Protein AF-A0AB39QIP0-F1 (afdb_monomer_lite)

Structure (mmCIF, N/CA/C/O backbone):
data_AF-A0AB39QIP0-F1
#
_entry.id   AF-A0AB39QIP0-F1
#
loop_
_atom_site.group_PDB
_atom_site.id
_atom_site.type_symbol
_atom_site.label_atom_id
_atom_site.label_alt_id
_atom_site.label_comp_id
_atom_site.label_asym_id
_atom_site.label_entity_id
_atom_site.label_seq_id
_atom_site.pdbx_PDB_ins_code
_atom_site.Cartn_x
_atom_site.Cartn_y
_atom_site.Cartn_z
_atom_site.occupancy
_atom_site.B_iso_or_equiv
_atom_site.auth_seq_id
_atom_site.auth_comp_id
_atom_site.auth_asym_id
_atom_site.auth_atom_id
_atom_site.pdbx_PDB_model_num
ATOM 1 N N . MET A 1 1 ? -80.883 26.643 -10.290 1.00 38.75 1 MET A N 1
ATOM 2 C CA . MET A 1 1 ? -80.929 25.177 -10.484 1.00 38.75 1 MET A CA 1
ATOM 3 C C . MET A 1 1 ? -80.548 24.864 -11.927 1.00 38.75 1 MET A C 1
ATOM 5 O O . MET A 1 1 ? -80.940 25.619 -12.804 1.00 38.75 1 MET A O 1
ATOM 9 N N . ASN A 1 2 ? -79.719 23.826 -12.090 1.00 38.50 2 ASN A N 1
ATOM 10 C CA . ASN A 1 2 ? -79.186 23.143 -13.288 1.00 38.50 2 ASN A CA 1
ATOM 11 C C . ASN A 1 2 ? -79.726 23.530 -14.685 1.00 38.50 2 ASN A C 1
ATOM 13 O O . ASN A 1 2 ? -80.928 23.516 -14.904 1.00 38.50 2 ASN A O 1
ATOM 17 N N . VAL A 1 3 ? -78.868 23.985 -15.616 1.00 52.12 3 VAL A N 1
ATOM 18 C CA . VAL A 1 3 ? -78.032 23.233 -16.603 1.00 52.12 3 VAL A CA 1
ATOM 19 C C . VAL A 1 3 ? -78.839 22.657 -17.776 1.00 52.12 3 VAL A C 1
ATOM 21 O O . VAL A 1 3 ? -79.649 21.761 -17.570 1.00 52.12 3 VAL A O 1
ATOM 24 N N . SER A 1 4 ? -78.513 23.069 -19.014 1.00 38.94 4 SER A N 1
ATOM 25 C CA . SER A 1 4 ? -78.552 22.213 -20.220 1.00 38.94 4 SER A CA 1
ATOM 26 C C . SER A 1 4 ? -77.720 22.787 -21.387 1.00 38.94 4 SER A C 1
ATOM 28 O O . SER A 1 4 ? -77.889 23.928 -21.800 1.00 38.94 4 SER A O 1
ATOM 30 N N . ARG A 1 5 ? -76.786 21.945 -21.858 1.00 54.50 5 ARG A N 1
ATOM 31 C CA . ARG A 1 5 ? -75.873 22.007 -23.032 1.00 54.50 5 ARG A CA 1
ATOM 32 C C . ARG A 1 5 ? -76.687 22.038 -24.362 1.00 54.50 5 ARG A C 1
ATOM 34 O O . ARG A 1 5 ? -77.848 21.646 -24.263 1.00 54.50 5 ARG A O 1
ATOM 41 N N . PRO A 1 6 ? -76.167 22.355 -25.589 1.00 52.00 6 PRO A N 1
ATOM 42 C CA . PRO A 1 6 ? -74.989 21.680 -26.170 1.00 52.00 6 PRO A CA 1
ATOM 43 C C . PRO A 1 6 ? -74.209 22.341 -27.343 1.00 52.00 6 PRO A C 1
ATOM 45 O O . PRO A 1 6 ? -74.537 23.392 -27.877 1.00 52.00 6 PRO A O 1
ATOM 48 N N . ALA A 1 7 ? -73.207 21.560 -27.765 1.00 47.66 7 ALA A N 1
ATOM 49 C CA . ALA A 1 7 ? -72.683 21.381 -29.119 1.00 47.66 7 ALA A CA 1
ATOM 50 C C . ALA A 1 7 ? -71.722 22.430 -29.686 1.00 47.66 7 ALA A C 1
ATOM 52 O O . ALA A 1 7 ? -72.101 23.549 -30.011 1.00 47.66 7 ALA A O 1
ATOM 53 N N . ARG A 1 8 ? -70.498 21.966 -29.970 1.00 41.09 8 ARG A N 1
ATOM 54 C CA . ARG A 1 8 ? -69.796 22.235 -31.232 1.00 41.09 8 ARG A CA 1
ATOM 55 C C . ARG A 1 8 ? -68.657 21.224 -31.457 1.00 41.09 8 ARG A C 1
ATOM 57 O O . ARG A 1 8 ? -68.283 20.520 -30.521 1.00 41.09 8 ARG A O 1
ATOM 64 N N . PRO A 1 9 ? -68.243 21.046 -32.720 1.00 41.12 9 PRO A N 1
ATOM 65 C CA . PRO A 1 9 ? -67.959 19.741 -33.298 1.00 41.12 9 PRO A CA 1
ATOM 66 C C . PRO A 1 9 ? -66.477 19.363 -33.290 1.00 41.12 9 PRO A C 1
ATOM 68 O O . PRO A 1 9 ? -65.590 20.173 -33.040 1.00 41.12 9 PRO A O 1
ATOM 71 N N . ARG A 1 10 ? -66.261 18.085 -33.613 1.00 49.53 10 ARG A N 1
ATOM 72 C CA . ARG A 1 10 ? -64.983 17.422 -33.871 1.00 49.53 10 ARG A CA 1
ATOM 73 C C . ARG A 1 10 ? -64.089 18.244 -34.807 1.00 49.53 10 ARG A C 1
ATOM 75 O O . ARG A 1 10 ? -64.447 18.457 -35.961 1.00 49.53 10 ARG A O 1
ATOM 82 N N . ALA A 1 11 ? -62.893 18.571 -34.334 1.00 46.03 11 ALA A N 1
ATOM 83 C CA . ALA A 1 11 ? -61.730 18.810 -35.175 1.00 46.03 11 ALA A CA 1
ATOM 84 C C . ALA A 1 11 ? -60.669 17.780 -34.776 1.00 46.03 11 ALA A C 1
ATOM 86 O O . ALA A 1 11 ? -60.210 17.746 -33.635 1.00 46.03 11 ALA A O 1
ATOM 87 N N . VAL A 1 12 ? -60.356 16.881 -35.706 1.00 48.19 12 VAL A N 1
ATOM 88 C CA . VAL A 1 12 ? -59.280 15.899 -35.576 1.00 48.19 12 VAL A CA 1
ATOM 89 C C . VAL A 1 12 ? -57.977 16.648 -35.831 1.00 48.19 12 VAL A C 1
ATOM 91 O O . VAL A 1 12 ? -57.670 16.981 -36.971 1.00 48.19 12 VAL A O 1
ATOM 94 N N . ALA A 1 13 ? -57.238 16.954 -34.768 1.00 44.34 13 ALA A N 1
ATOM 95 C CA . ALA A 1 13 ? -55.872 17.442 -34.868 1.00 44.34 13 ALA A CA 1
ATOM 96 C C . ALA A 1 13 ? -54.932 16.242 -34.720 1.00 44.34 13 ALA A C 1
ATOM 98 O O . ALA A 1 13 ? -54.800 15.670 -33.638 1.00 44.34 13 ALA A O 1
ATOM 99 N N . VAL A 1 14 ? -54.308 15.838 -35.826 1.00 46.16 14 VAL A N 1
ATOM 100 C CA . VAL A 1 14 ? -53.187 14.896 -35.819 1.00 46.16 14 VAL A CA 1
ATOM 101 C C . VAL A 1 14 ? -51.998 15.641 -35.217 1.00 46.16 14 VAL A C 1
ATOM 103 O O . VAL A 1 14 ? -51.318 16.405 -35.896 1.00 46.16 14 VAL A O 1
ATOM 106 N N . ALA A 1 15 ? -51.797 15.479 -33.912 1.00 44.59 15 ALA A N 1
ATOM 107 C CA . ALA A 1 15 ? -50.610 15.970 -33.236 1.00 44.59 15 ALA A CA 1
ATOM 108 C C . ALA A 1 15 ? -49.449 15.031 -33.580 1.00 44.59 15 ALA A C 1
ATOM 110 O O . ALA A 1 15 ? -49.387 13.897 -33.107 1.00 44.59 15 ALA A O 1
ATOM 111 N N . ALA A 1 16 ? -48.537 15.503 -34.429 1.00 41.38 16 ALA A N 1
ATOM 112 C CA . ALA A 1 16 ? -47.224 14.902 -34.578 1.00 41.38 16 ALA A CA 1
ATOM 113 C C . ALA A 1 16 ? -46.493 15.050 -33.238 1.00 41.38 16 ALA A C 1
ATOM 115 O O . ALA A 1 16 ? -46.012 16.128 -32.888 1.00 41.38 16 ALA A O 1
ATOM 116 N N . VAL A 1 17 ? -46.465 13.973 -32.454 1.00 45.59 17 VAL A N 1
ATOM 117 C CA . VAL A 1 17 ? -45.651 13.892 -31.244 1.00 45.59 17 VAL A CA 1
ATOM 118 C C . VAL A 1 17 ? -44.201 13.763 -31.699 1.00 45.59 17 VAL A C 1
ATOM 120 O O . VAL A 1 17 ? -43.707 12.669 -31.960 1.00 45.59 17 VAL A O 1
ATOM 123 N N . ALA A 1 18 ? -43.520 14.899 -31.828 1.00 43.06 18 ALA A N 1
ATOM 124 C CA . ALA A 1 18 ? -42.070 14.930 -31.814 1.00 43.06 18 ALA A CA 1
ATOM 125 C C . ALA A 1 18 ? -41.629 14.527 -30.399 1.00 43.06 18 ALA A C 1
ATOM 127 O O . ALA A 1 18 ? -41.587 15.350 -29.485 1.00 43.06 18 ALA A O 1
ATOM 128 N N . LEU A 1 19 ? -41.367 13.233 -30.207 1.00 49.94 19 LEU A N 1
ATOM 129 C CA . LEU A 1 19 ? -40.624 12.731 -29.058 1.00 49.94 19 LEU A CA 1
ATOM 130 C C . LEU A 1 19 ? -39.220 13.331 -29.146 1.00 49.94 19 LEU A C 1
ATOM 132 O O . LEU A 1 19 ? -38.331 12.788 -29.798 1.00 49.94 19 LEU A O 1
ATOM 136 N N . LEU A 1 20 ? -39.032 14.480 -28.497 1.00 44.72 20 LEU A N 1
ATOM 137 C CA . LEU A 1 20 ? -37.724 14.894 -28.022 1.00 44.72 20 LEU A CA 1
ATOM 138 C C . LEU A 1 20 ? -37.293 13.814 -27.033 1.00 44.72 20 LEU A C 1
ATOM 140 O O . LEU A 1 20 ? -37.644 13.853 -25.855 1.00 44.72 20 LEU A O 1
ATOM 144 N N . ALA A 1 21 ? -36.580 12.808 -27.537 1.00 48.16 21 ALA A N 1
ATOM 145 C CA . ALA A 1 21 ? -35.742 11.973 -26.710 1.00 48.16 21 ALA A CA 1
ATOM 146 C C . ALA A 1 21 ? -34.728 12.923 -26.069 1.00 48.16 21 ALA A C 1
ATOM 148 O O . ALA A 1 21 ? -33.707 13.268 -26.662 1.00 48.16 21 ALA A O 1
ATOM 149 N N . ALA A 1 22 ? -35.064 13.414 -24.876 1.00 51.69 22 ALA A N 1
ATOM 150 C CA . ALA A 1 22 ? -34.087 13.909 -23.938 1.00 51.69 22 ALA A CA 1
ATOM 151 C C . ALA A 1 22 ? -33.139 12.733 -23.714 1.00 51.69 22 ALA A C 1
ATOM 153 O O . ALA A 1 22 ? -33.432 11.811 -22.955 1.00 51.69 22 ALA A O 1
ATOM 154 N N . GLY A 1 23 ? -32.050 12.719 -24.480 1.00 39.62 23 GLY A N 1
ATOM 155 C CA . GLY A 1 23 ? -30.905 11.889 -24.201 1.00 39.62 23 GLY A CA 1
ATOM 156 C C . GLY A 1 23 ? -30.439 12.289 -22.818 1.00 39.62 23 GLY A C 1
ATOM 157 O O . GLY A 1 23 ? -29.694 13.252 -22.658 1.00 39.62 23 GLY A O 1
ATOM 158 N N . CYS A 1 24 ? -30.904 11.560 -21.807 1.00 42.44 24 CYS A N 1
ATOM 159 C CA . CYS A 1 24 ? -30.170 11.385 -20.577 1.00 42.44 24 CYS A CA 1
ATOM 160 C C . CYS A 1 24 ? -28.885 10.656 -20.969 1.00 42.44 24 CYS A C 1
ATOM 162 O O . CYS A 1 24 ? -28.739 9.456 -20.762 1.00 42.44 24 CYS A O 1
ATOM 164 N N . SER A 1 25 ? -27.954 11.392 -21.576 1.00 42.31 25 SER A N 1
ATOM 165 C CA . SER A 1 25 ? -26.540 11.113 -21.454 1.00 42.31 25 SER A CA 1
ATOM 166 C C . SER A 1 25 ? -26.280 11.248 -19.965 1.00 42.31 25 SER A C 1
ATOM 168 O O . SER A 1 25 ? -26.024 12.340 -19.459 1.00 42.31 25 SER A O 1
ATOM 170 N N . GLY A 1 26 ? -26.507 10.157 -19.235 1.00 39.41 26 GLY A N 1
ATOM 171 C CA . GLY A 1 26 ? -26.006 9.994 -17.891 1.00 39.41 26 GLY A CA 1
ATOM 172 C C . GLY A 1 26 ? -24.505 10.110 -18.028 1.00 39.41 26 GLY A C 1
ATOM 173 O O . GLY A 1 26 ? -23.829 9.132 -18.328 1.00 39.41 26 GLY A O 1
ATOM 174 N N . TYR A 1 27 ? -24.002 11.336 -17.908 1.00 41.66 27 TYR A N 1
ATOM 175 C CA . TYR A 1 27 ? -22.614 11.583 -17.605 1.00 41.66 27 TYR A CA 1
ATOM 176 C C . TYR A 1 27 ? -22.403 10.856 -16.284 1.00 41.66 27 TYR A C 1
ATOM 178 O O . TYR A 1 27 ? -22.767 11.375 -15.228 1.00 41.66 27 TYR A O 1
ATOM 186 N N . LEU A 1 28 ? -21.934 9.608 -16.359 1.00 49.50 28 LEU A N 1
ATOM 187 C CA . LEU A 1 28 ? -21.369 8.906 -15.223 1.00 49.50 28 LEU A CA 1
ATOM 188 C C . LEU A 1 28 ? -20.288 9.849 -14.713 1.00 49.50 28 LEU A C 1
ATOM 190 O O . LEU A 1 28 ? -19.253 10.029 -15.353 1.00 49.50 28 LEU A O 1
ATOM 194 N N . GLN A 1 29 ? -20.606 10.575 -13.643 1.00 54.75 29 GLN A N 1
ATOM 195 C CA . GLN A 1 29 ? -19.639 11.424 -12.976 1.00 54.75 29 GLN A CA 1
ATOM 196 C C . GLN A 1 29 ? -18.470 10.504 -12.615 1.00 54.75 29 GLN A C 1
ATOM 198 O O . GLN A 1 29 ? -18.720 9.454 -12.016 1.00 54.75 29 GLN A O 1
ATOM 203 N N . PRO A 1 30 ? -17.229 10.839 -13.003 1.00 61.56 30 PRO A N 1
ATOM 204 C CA . PRO A 1 30 ? -16.075 10.038 -12.633 1.00 61.56 30 PRO A CA 1
ATOM 205 C C . PRO A 1 30 ? -16.084 9.829 -11.122 1.00 61.56 30 PRO A C 1
ATOM 207 O O . PRO A 1 30 ? -16.218 10.800 -10.369 1.00 61.56 30 PRO A O 1
ATOM 210 N N . THR A 1 31 ? -15.976 8.579 -10.671 1.00 69.81 31 THR A N 1
ATOM 211 C CA . THR A 1 31 ? -15.914 8.284 -9.240 1.00 69.81 31 THR A CA 1
ATOM 212 C C . THR A 1 31 ? -14.727 9.045 -8.644 1.00 69.81 31 THR A C 1
ATOM 214 O O . THR A 1 31 ? -13.606 8.873 -9.134 1.00 69.81 31 THR A O 1
ATOM 217 N N . PRO A 1 32 ? -14.926 9.915 -7.634 1.00 80.38 32 PRO A N 1
ATOM 218 C CA . PRO A 1 32 ? -13.847 10.745 -7.116 1.00 80.38 32 PRO A CA 1
ATOM 219 C C . PRO A 1 32 ? -12.713 9.888 -6.545 1.00 80.38 32 PRO A C 1
ATOM 221 O O . PRO A 1 32 ? -12.849 9.272 -5.487 1.00 80.38 32 PRO A O 1
ATOM 224 N N . ARG A 1 33 ? -11.571 9.872 -7.236 1.00 88.56 33 ARG A N 1
ATOM 225 C CA . ARG A 1 33 ? -10.360 9.178 -6.791 1.00 88.56 33 ARG A CA 1
ATOM 226 C C . ARG A 1 33 ? -9.577 10.049 -5.812 1.00 88.56 33 ARG A C 1
ATOM 228 O O . ARG A 1 33 ? -9.331 11.228 -6.058 1.00 88.56 33 ARG A O 1
ATOM 235 N N . THR A 1 34 ? -9.165 9.466 -4.692 1.00 92.19 34 THR A N 1
ATOM 236 C CA . THR A 1 34 ? -8.315 10.115 -3.689 1.00 92.19 34 THR A CA 1
ATOM 237 C C . THR A 1 34 ? -6.877 9.665 -3.878 1.00 92.19 34 THR A C 1
ATOM 239 O O . THR A 1 34 ? -6.578 8.486 -3.716 1.00 92.19 34 THR A O 1
ATOM 242 N N . LEU A 1 35 ? -5.977 10.603 -4.180 1.00 92.19 35 LEU A N 1
ATOM 243 C CA . LEU A 1 35 ? -4.538 10.338 -4.183 1.00 92.19 35 LEU A CA 1
ATOM 244 C C . LEU A 1 35 ? -4.073 10.005 -2.758 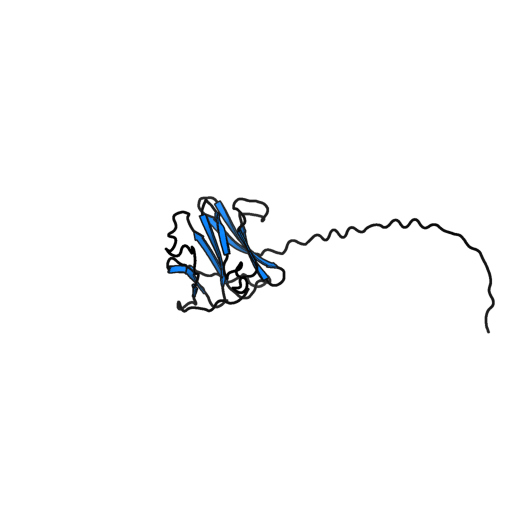1.00 92.19 35 LEU A C 1
ATOM 246 O O . LEU A 1 35 ? -4.251 10.809 -1.840 1.00 92.19 35 LEU A O 1
ATOM 250 N N . LEU A 1 36 ? -3.473 8.831 -2.580 1.00 94.50 36 LEU A N 1
ATOM 251 C CA . LEU A 1 36 ? -2.927 8.376 -1.302 1.00 94.50 36 LEU A CA 1
ATOM 252 C C . LEU A 1 36 ? -1.448 8.721 -1.159 1.00 94.50 36 LEU A C 1
ATOM 254 O O . LEU A 1 36 ? -1.013 9.220 -0.122 1.00 94.50 36 LEU A O 1
ATOM 258 N N . THR A 1 37 ? -0.665 8.427 -2.193 1.00 94.56 37 THR A N 1
ATOM 259 C CA . THR A 1 37 ? 0.767 8.725 -2.258 1.00 94.56 37 THR A CA 1
ATOM 260 C C . THR A 1 37 ? 1.222 8.668 -3.713 1.00 94.56 37 THR A C 1
ATOM 262 O O . THR A 1 37 ? 0.572 8.040 -4.543 1.00 94.56 37 THR A O 1
ATOM 265 N N . SER A 1 38 ? 2.349 9.295 -4.012 1.00 93.12 38 SER A N 1
ATOM 266 C CA . SER A 1 38 ? 3.021 9.210 -5.307 1.00 93.12 38 SER A CA 1
ATOM 267 C C . SER A 1 38 ? 4.532 9.189 -5.108 1.00 93.12 38 SER A C 1
ATOM 269 O O . SER A 1 38 ? 5.025 9.429 -3.998 1.00 93.12 38 SER A O 1
ATOM 271 N N . GLY A 1 39 ? 5.263 8.881 -6.171 1.00 91.00 39 GLY A N 1
ATOM 272 C CA . GLY A 1 39 ? 6.715 8.834 -6.154 1.00 91.00 39 GLY A CA 1
ATOM 273 C C . GLY A 1 39 ? 7.311 8.698 -7.546 1.00 91.00 39 GLY A C 1
ATOM 274 O O . GLY A 1 39 ? 6.608 8.786 -8.550 1.00 91.00 39 GLY A O 1
ATOM 275 N N . VAL A 1 40 ? 8.626 8.491 -7.577 1.00 88.50 40 VAL A N 1
ATOM 276 C CA . VAL A 1 40 ? 9.403 8.189 -8.783 1.00 88.50 40 VAL A CA 1
ATOM 277 C C . VAL A 1 40 ? 10.301 6.997 -8.474 1.00 88.50 40 VAL A C 1
ATOM 279 O O . VAL A 1 40 ? 10.916 6.958 -7.407 1.00 88.50 40 VAL A O 1
ATOM 282 N N . TYR A 1 41 ? 10.372 6.032 -9.383 1.00 88.00 41 TYR A N 1
ATOM 283 C CA . TYR A 1 41 ? 11.243 4.865 -9.294 1.00 88.00 41 TYR A CA 1
ATOM 284 C C . TYR A 1 41 ? 11.857 4.600 -10.672 1.00 88.00 41 TYR A C 1
ATOM 286 O O . TYR A 1 41 ? 11.154 4.635 -11.673 1.00 88.00 41 TYR A O 1
ATOM 294 N N . GLN A 1 42 ? 13.184 4.445 -10.728 1.00 88.38 42 GLN A N 1
ATOM 295 C CA . GLN A 1 42 ? 13.953 4.310 -11.979 1.00 88.38 42 GLN A CA 1
ATOM 296 C C . GLN A 1 42 ? 13.619 5.354 -13.071 1.00 88.38 42 GLN A C 1
ATOM 298 O O . GLN A 1 42 ? 13.709 5.091 -14.262 1.00 88.38 42 GLN A O 1
ATOM 303 N N . GLY A 1 43 ? 13.269 6.581 -12.668 1.00 84.88 43 GLY A N 1
ATOM 304 C CA . GLY A 1 43 ? 12.927 7.671 -13.592 1.00 84.88 43 GLY A CA 1
ATOM 305 C C . GLY A 1 43 ? 11.456 7.714 -14.018 1.00 84.88 43 GLY A C 1
ATOM 306 O O . GLY A 1 43 ? 11.029 8.720 -14.581 1.00 84.88 43 GLY A O 1
ATOM 307 N N . GLU A 1 44 ? 10.661 6.702 -13.674 1.00 85.19 44 GLU A N 1
ATOM 308 C CA . GLU A 1 44 ? 9.224 6.664 -13.932 1.00 85.19 44 GLU A CA 1
ATOM 309 C C . GLU A 1 44 ? 8.433 7.095 -12.702 1.00 85.19 44 GLU A C 1
ATOM 311 O O . GLU A 1 44 ? 8.689 6.656 -11.577 1.00 85.19 44 GLU A O 1
ATOM 316 N N . SER A 1 45 ? 7.468 7.992 -12.897 1.00 87.94 45 SER A N 1
ATOM 317 C CA . SER A 1 45 ? 6.599 8.405 -11.794 1.00 87.94 45 SER A CA 1
ATOM 318 C C . SER A 1 45 ? 5.441 7.429 -11.623 1.00 87.94 45 SER A C 1
ATOM 320 O O . SER A 1 45 ? 5.006 6.784 -12.571 1.00 87.94 45 SER A O 1
ATOM 322 N N . TRP A 1 46 ? 4.898 7.379 -10.417 1.00 89.56 46 TRP A N 1
ATOM 323 C CA . TRP A 1 46 ? 3.754 6.543 -10.082 1.00 89.56 46 TRP A CA 1
ATOM 324 C C . TRP A 1 46 ? 2.882 7.233 -9.034 1.00 89.56 46 TRP A C 1
ATOM 326 O O . TRP A 1 46 ? 3.347 8.087 -8.271 1.00 89.56 46 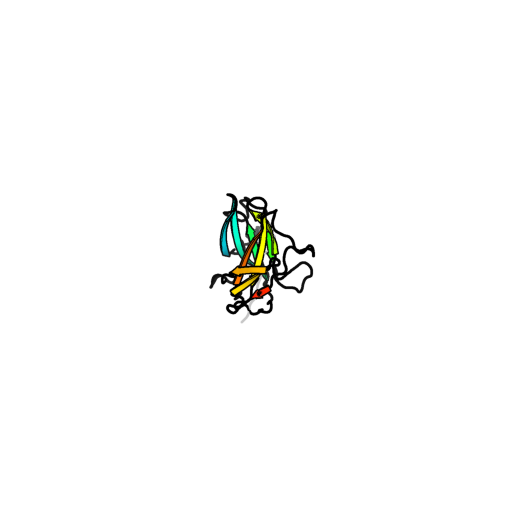TRP A O 1
ATOM 336 N N . SER A 1 47 ? 1.609 6.862 -8.984 1.00 91.69 47 SER A N 1
ATOM 337 C CA . SER A 1 47 ? 0.627 7.331 -8.010 1.00 91.69 47 SER A CA 1
ATOM 338 C C . SER A 1 47 ? -0.266 6.181 -7.564 1.00 91.69 47 SER A C 1
ATOM 340 O O . SER A 1 47 ? -0.686 5.369 -8.375 1.00 91.69 47 SER A O 1
ATOM 342 N N . LEU A 1 48 ? -0.572 6.126 -6.269 1.00 93.25 48 LEU A N 1
ATOM 343 C CA . LEU A 1 48 ? -1.553 5.212 -5.694 1.00 93.25 48 LEU A CA 1
ATOM 344 C C . LEU A 1 48 ? -2.814 5.997 -5.333 1.00 93.25 48 LEU A C 1
ATOM 346 O O . LEU A 1 48 ? -2.760 6.943 -4.538 1.00 93.25 48 LEU A O 1
ATOM 350 N N . TYR A 1 49 ? -3.947 5.563 -5.865 1.00 93.56 49 TYR A N 1
ATOM 351 C CA . TYR A 1 49 ? -5.265 6.131 -5.613 1.00 93.56 49 TYR A CA 1
ATOM 352 C C . TYR A 1 49 ? -6.146 5.168 -4.820 1.00 93.56 49 TYR A C 1
ATOM 354 O O . TYR A 1 49 ? -5.940 3.957 -4.840 1.00 93.56 49 TYR A O 1
ATOM 362 N N . ALA A 1 50 ? -7.161 5.714 -4.152 1.00 95.06 50 ALA A N 1
ATOM 363 C CA . ALA A 1 50 ? -8.265 4.947 -3.592 1.00 95.06 50 ALA A CA 1
ATOM 364 C C . ALA A 1 50 ? -9.605 5.657 -3.761 1.00 95.06 50 ALA A C 1
ATOM 366 O O . ALA A 1 50 ? -9.677 6.889 -3.749 1.00 95.06 50 ALA A O 1
ATOM 367 N N . TRP A 1 51 ? -10.672 4.880 -3.882 1.00 93.69 51 TRP A N 1
ATOM 368 C CA . TRP A 1 51 ? -12.045 5.371 -3.925 1.00 93.69 51 TRP A CA 1
ATOM 369 C C . TRP A 1 51 ? -13.014 4.306 -3.416 1.00 93.69 51 TRP A C 1
ATOM 371 O O . TRP A 1 51 ? -12.642 3.154 -3.216 1.00 93.69 51 TRP A O 1
ATOM 381 N N . GLN A 1 52 ? -14.258 4.707 -3.180 1.00 91.81 52 GLN A N 1
ATOM 382 C CA . GLN A 1 52 ? -15.356 3.783 -2.917 1.00 91.81 52 GLN A CA 1
ATOM 383 C C . GLN A 1 52 ? -16.145 3.564 -4.203 1.00 91.81 52 GLN A C 1
ATOM 385 O O . GLN A 1 52 ? -16.513 4.534 -4.868 1.00 91.81 52 GLN A O 1
ATOM 390 N N . GLN A 1 53 ? -16.418 2.310 -4.538 1.00 89.12 53 GLN A N 1
ATOM 391 C CA . GLN A 1 53 ? -17.262 1.929 -5.665 1.00 89.12 53 GLN A CA 1
ATOM 392 C C . GLN A 1 53 ? -18.145 0.766 -5.237 1.00 89.12 53 GLN A C 1
ATOM 394 O O . GLN A 1 53 ? -17.652 -0.208 -4.683 1.00 89.12 53 GLN A O 1
ATOM 399 N N . ASP A 1 54 ? -19.456 0.907 -5.430 1.00 88.81 54 ASP A N 1
ATOM 400 C CA . ASP A 1 54 ? -20.447 -0.125 -5.094 1.00 88.81 54 ASP A CA 1
ATOM 401 C C . ASP A 1 54 ? -20.343 -0.661 -3.646 1.00 88.81 54 ASP A C 1
ATOM 403 O O . ASP A 1 54 ? -20.671 -1.807 -3.354 1.00 88.81 54 ASP A O 1
ATOM 407 N N . GLY A 1 55 ? -19.905 0.196 -2.713 1.00 87.50 55 GLY A N 1
ATOM 408 C CA . GLY A 1 55 ? -19.736 -0.138 -1.293 1.00 87.50 55 GLY A CA 1
ATOM 409 C C . GLY A 1 55 ? -18.440 -0.879 -0.950 1.00 87.50 55 GLY A C 1
ATOM 410 O O . GLY A 1 55 ? -18.291 -1.316 0.189 1.00 87.50 55 GLY A O 1
ATOM 411 N N . GLN A 1 56 ? -17.526 -1.015 -1.909 1.00 91.88 56 GLN A N 1
ATOM 412 C CA . GLN A 1 56 ? -16.215 -1.62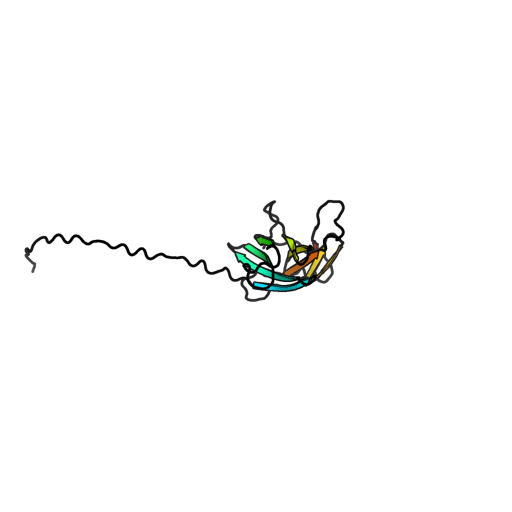6 -1.734 1.00 91.88 56 GLN A CA 1
ATOM 413 C C . GLN A 1 56 ? -15.111 -0.578 -1.871 1.00 91.88 56 GLN A C 1
ATOM 415 O O . GLN A 1 56 ? -15.200 0.361 -2.672 1.00 91.88 56 GLN A O 1
ATOM 420 N N . LEU A 1 57 ? -14.031 -0.752 -1.113 1.00 94.00 57 LEU A N 1
ATOM 421 C CA . LEU A 1 57 ? -12.799 -0.019 -1.354 1.00 94.00 57 LEU A CA 1
ATOM 422 C C . LEU A 1 57 ? -12.136 -0.512 -2.642 1.00 94.00 57 LEU A C 1
ATOM 424 O O . LEU A 1 57 ? -11.840 -1.695 -2.792 1.00 94.00 57 LEU A O 1
ATOM 428 N N . CYS A 1 58 ? -11.830 0.431 -3.523 1.00 93.94 58 CYS A N 1
ATOM 429 C CA . CYS A 1 58 ? -10.975 0.233 -4.680 1.00 93.94 58 CYS A CA 1
ATOM 430 C C . CYS A 1 58 ? -9.664 0.990 -4.499 1.00 93.94 58 CYS A C 1
ATOM 432 O O . CYS A 1 58 ? -9.639 2.087 -3.930 1.00 93.94 58 CYS A O 1
ATOM 434 N N . MET A 1 59 ? -8.577 0.408 -4.993 1.00 94.62 59 MET A N 1
ATOM 435 C CA . MET A 1 59 ? -7.251 1.012 -5.004 1.00 94.62 59 MET A CA 1
ATOM 436 C C . MET A 1 59 ? -6.544 0.691 -6.318 1.00 94.62 59 MET A C 1
ATOM 438 O O . MET A 1 59 ? -6.650 -0.425 -6.827 1.00 94.62 59 MET A O 1
ATOM 442 N N . GLU A 1 60 ? -5.800 1.658 -6.844 1.00 92.38 60 GLU A N 1
ATOM 443 C CA . GLU A 1 60 ? -5.135 1.535 -8.143 1.00 92.38 60 GLU A CA 1
ATOM 444 C C . GLU A 1 60 ? -3.793 2.255 -8.140 1.00 92.38 60 GLU A C 1
ATOM 446 O O . GLU A 1 60 ? -3.701 3.392 -7.663 1.00 92.38 60 GLU A O 1
ATOM 451 N N . VAL A 1 61 ? -2.771 1.583 -8.662 1.00 90.06 61 VAL A N 1
ATOM 452 C CA . VAL A 1 61 ? -1.481 2.182 -8.995 1.00 90.06 61 VAL A CA 1
ATOM 453 C C . VAL A 1 61 ? -1.483 2.528 -10.476 1.00 90.06 61 VAL A C 1
ATOM 455 O O . VAL A 1 61 ? -1.810 1.687 -11.310 1.00 90.06 61 VAL A O 1
ATOM 458 N N . ASP A 1 62 ? -1.109 3.765 -10.781 1.00 84.38 62 ASP A N 1
ATOM 459 C CA . ASP A 1 62 ? -1.056 4.295 -12.141 1.00 84.38 62 ASP A CA 1
ATOM 460 C C . ASP A 1 62 ? 0.132 5.260 -12.317 1.00 84.38 62 ASP A C 1
ATOM 462 O O . ASP A 1 62 ? 0.781 5.657 -11.341 1.00 84.38 62 ASP A O 1
ATOM 466 N N . GLY A 1 63 ? 0.421 5.655 -13.557 1.00 66.62 63 GLY A N 1
ATOM 467 C CA . GLY A 1 63 ? 1.382 6.698 -13.907 1.00 66.62 63 GLY A CA 1
ATOM 468 C C . GLY A 1 63 ? 0.980 8.102 -13.413 1.00 66.62 63 GLY A C 1
ATOM 469 O O . GLY A 1 63 ? -0.093 8.313 -12.840 1.00 66.62 63 GLY A O 1
ATOM 470 N N . PRO A 1 64 ? 1.859 9.109 -13.572 1.00 52.19 64 PRO A N 1
ATOM 471 C CA . PRO A 1 64 ? 1.581 10.470 -13.135 1.00 52.19 64 PRO A CA 1
ATOM 472 C C . PRO A 1 64 ? 0.541 11.149 -14.036 1.00 52.19 64 PRO A C 1
ATOM 474 O O . PRO A 1 64 ? 0.825 11.501 -15.176 1.00 52.19 64 PRO A O 1
ATOM 477 N N . GLY A 1 65 ? -0.611 11.470 -13.448 1.00 46.34 65 GLY A N 1
ATOM 478 C CA . GLY A 1 65 ? -1.586 12.397 -14.018 1.00 46.34 65 GLY A CA 1
ATOM 479 C C . GLY A 1 65 ? -2.656 11.710 -14.851 1.00 46.34 65 GLY A C 1
ATOM 480 O O . GLY A 1 65 ? -2.410 11.389 -15.994 1.00 46.34 65 GLY A O 1
ATOM 481 N N . ASP A 1 66 ? -3.864 11.617 -14.289 1.00 46.94 66 ASP A N 1
ATOM 482 C CA . ASP A 1 66 ? -5.065 11.036 -14.908 1.00 46.94 66 ASP A CA 1
ATOM 483 C C . ASP A 1 66 ? -4.910 9.542 -15.274 1.00 46.94 66 ASP A C 1
ATOM 485 O O . ASP A 1 66 ? -3.999 9.192 -16.017 1.00 46.94 66 ASP A O 1
ATOM 489 N N . PRO A 1 67 ? -5.805 8.638 -14.837 1.00 47.41 67 PRO A N 1
ATOM 490 C CA . PRO A 1 67 ? -5.793 7.233 -15.263 1.00 47.41 67 PRO A CA 1
ATOM 491 C C . PRO A 1 67 ? -5.911 6.962 -16.773 1.00 47.41 67 PRO A C 1
ATOM 493 O O . PRO A 1 67 ? -5.994 5.819 -17.221 1.00 47.41 67 PRO A O 1
ATOM 496 N N . THR A 1 68 ? -5.938 8.018 -17.585 1.00 45.69 68 THR A N 1
ATOM 497 C CA . THR A 1 68 ? -5.844 7.961 -19.042 1.00 45.69 68 THR A CA 1
ATOM 498 C C . THR A 1 68 ? -4.467 8.339 -19.606 1.00 45.69 68 THR A C 1
ATOM 500 O O . THR A 1 68 ? -4.259 8.154 -20.804 1.00 45.69 68 THR A O 1
ATOM 503 N N . ALA A 1 69 ? -3.532 8.883 -18.811 1.00 47.03 69 ALA A N 1
ATOM 504 C CA . ALA A 1 69 ? -2.179 9.226 -19.264 1.00 47.03 69 ALA A CA 1
ATOM 505 C C . ALA A 1 69 ? -1.167 8.178 -18.765 1.00 47.03 69 ALA A C 1
ATOM 507 O O . ALA A 1 69 ? -0.523 8.299 -17.726 1.00 47.03 69 ALA A O 1
ATOM 508 N N . SER A 1 70 ? -1.055 7.102 -19.538 1.00 41.38 70 SER A N 1
ATOM 509 C CA . SER A 1 70 ? -0.232 5.934 -19.234 1.00 41.38 70 SER A CA 1
ATOM 510 C C . SER A 1 70 ? 1.269 6.250 -19.239 1.00 41.38 70 SER A C 1
ATOM 512 O O . SER A 1 70 ? 1.835 6.571 -20.287 1.00 41.38 70 SER A O 1
ATOM 514 N N . GLY A 1 71 ? 1.911 6.078 -18.083 1.00 50.81 71 GLY A N 1
ATOM 515 C CA . GLY A 1 71 ? 3.352 5.812 -17.964 1.00 50.81 71 GLY A CA 1
ATOM 516 C C . GLY A 1 71 ? 3.660 4.429 -17.372 1.00 50.81 71 GLY A C 1
ATOM 517 O O . GLY A 1 71 ? 4.742 3.913 -17.598 1.00 50.81 71 GLY A O 1
ATOM 518 N N . VAL A 1 72 ? 2.695 3.819 -16.674 1.00 59.59 72 VAL A N 1
ATOM 519 C CA . VAL A 1 72 ? 2.773 2.494 -16.035 1.00 59.59 72 VAL A CA 1
ATOM 520 C C . VAL A 1 72 ? 1.481 1.738 -16.385 1.00 59.59 72 VAL A C 1
ATOM 522 O O . VAL A 1 72 ? 0.432 2.383 -16.458 1.00 59.59 72 VAL A O 1
ATOM 525 N N . PRO A 1 73 ? 1.494 0.415 -16.634 1.00 62.94 73 PRO A N 1
ATOM 526 C CA . PRO A 1 73 ? 0.256 -0.350 -16.763 1.00 62.94 73 PRO A CA 1
ATOM 527 C C . PRO A 1 73 ? -0.573 -0.234 -15.477 1.00 62.94 73 PRO A C 1
ATOM 529 O O . PRO A 1 73 ? -0.074 -0.535 -14.396 1.00 62.94 73 PRO A O 1
ATOM 532 N N . SER A 1 74 ? -1.831 0.202 -15.592 1.00 72.31 74 SER A N 1
ATOM 533 C CA . SER A 1 74 ? -2.722 0.335 -14.435 1.00 72.31 74 SER A CA 1
ATOM 534 C C . SER A 1 74 ? -2.889 -1.016 -13.731 1.00 72.31 74 SER A C 1
ATOM 536 O O . SER A 1 74 ? -3.276 -2.014 -14.348 1.00 72.31 74 SER A O 1
ATOM 538 N N . ALA A 1 75 ? -2.591 -1.040 -12.433 1.00 81.44 75 ALA A N 1
ATOM 539 C CA . ALA A 1 75 ? -2.819 -2.176 -11.551 1.00 81.44 75 ALA A CA 1
ATOM 540 C C . ALA A 1 75 ? -3.892 -1.763 -10.543 1.00 81.44 75 ALA A C 1
ATOM 542 O O . ALA A 1 75 ? -3.617 -1.002 -9.615 1.00 81.44 75 ALA A O 1
ATOM 543 N N . GLY A 1 76 ? -5.129 -2.214 -10.770 1.00 88.38 76 GLY A N 1
ATOM 544 C CA . GLY A 1 76 ? -6.306 -1.853 -9.983 1.00 88.38 76 GLY A CA 1
ATOM 545 C C . GLY A 1 76 ? -6.994 -3.067 -9.371 1.00 88.38 76 GLY A C 1
ATOM 546 O O . GLY A 1 76 ? -7.072 -4.127 -9.989 1.00 88.38 76 GLY A O 1
ATOM 547 N N . ALA A 1 77 ? -7.522 -2.903 -8.160 1.00 90.75 77 ALA A N 1
ATOM 548 C CA . ALA A 1 77 ? -8.325 -3.916 -7.484 1.00 90.75 77 ALA A CA 1
ATOM 549 C C . ALA A 1 77 ? -9.410 -3.268 -6.616 1.00 90.75 77 ALA A C 1
ATOM 551 O O . ALA A 1 77 ? -9.226 -2.166 -6.092 1.00 90.75 77 ALA A O 1
ATOM 552 N N . CYS A 1 78 ? -10.524 -3.977 -6.451 1.00 91.62 78 CYS A N 1
ATOM 553 C CA . CYS A 1 78 ? -11.652 -3.600 -5.605 1.00 91.62 78 CYS A CA 1
ATOM 554 C C . CYS A 1 78 ? -12.056 -4.779 -4.724 1.00 91.62 78 CYS A C 1
ATOM 556 O O . CYS A 1 78 ? -11.875 -5.926 -5.127 1.00 91.62 78 CYS A O 1
ATOM 558 N N . GLY A 1 79 ? -12.641 -4.487 -3.561 1.00 90.50 79 GLY A N 1
ATOM 559 C CA . GLY A 1 79 ? -13.089 -5.515 -2.623 1.00 90.50 79 GLY A CA 1
ATOM 560 C C . GLY A 1 79 ? -11.892 -6.213 -1.992 1.00 90.50 79 GLY A C 1
ATOM 561 O O . GLY A 1 79 ? -11.492 -7.294 -2.411 1.00 90.50 79 GLY A O 1
ATOM 562 N N . PHE A 1 80 ? -11.288 -5.573 -0.991 1.00 92.12 80 PHE A N 1
ATOM 563 C CA . PHE A 1 80 ? -10.136 -6.138 -0.290 1.00 92.12 80 PHE A CA 1
ATOM 564 C C . PHE A 1 80 ? -10.626 -6.966 0.890 1.00 92.12 80 PHE A C 1
ATOM 566 O O . PHE A 1 80 ? -10.518 -6.579 2.058 1.00 92.12 80 PHE A O 1
ATOM 573 N N . ASP A 1 81 ? -11.181 -8.121 0.557 1.00 86.88 81 ASP A N 1
ATOM 574 C CA . ASP A 1 81 ? -11.574 -9.150 1.500 1.00 86.88 81 ASP A CA 1
ATOM 575 C C . ASP A 1 81 ? -11.018 -10.511 1.058 1.00 86.88 81 ASP A C 1
ATOM 577 O O . ASP A 1 81 ? -10.539 -10.683 -0.064 1.00 86.88 81 ASP A O 1
ATOM 581 N N . GLN A 1 82 ? -11.015 -11.480 1.971 1.00 82.06 82 GLN A N 1
ATOM 582 C CA . GLN A 1 82 ? -10.588 -12.855 1.684 1.00 82.06 82 GLN A CA 1
ATOM 583 C C . GLN A 1 82 ? -11.794 -13.779 1.443 1.00 82.06 82 GLN A C 1
ATOM 585 O O . GLN A 1 82 ? -11.720 -14.979 1.713 1.00 82.06 82 GLN A O 1
ATOM 590 N N . LYS A 1 83 ? -12.942 -13.226 1.033 1.00 79.50 83 LYS A N 1
ATOM 591 C CA . LYS A 1 83 ? -14.174 -13.997 0.820 1.00 79.50 83 LYS A CA 1
ATOM 592 C C . LYS A 1 83 ? -14.269 -14.511 -0.610 1.00 79.50 83 LYS A C 1
ATOM 594 O O . LYS A 1 83 ? -14.773 -15.618 -0.798 1.00 79.50 83 LYS A O 1
ATOM 599 N N . ASP A 1 84 ? -13.782 -13.751 -1.588 1.00 69.50 84 ASP A N 1
ATOM 600 C CA . ASP A 1 84 ? -13.647 -14.206 -2.972 1.00 69.50 84 ASP A CA 1
ATOM 601 C C . ASP A 1 84 ? -12.242 -14.809 -3.193 1.00 69.50 84 ASP A C 1
ATOM 603 O O . ASP A 1 84 ? -11.248 -14.190 -2.829 1.00 69.50 84 ASP A O 1
ATOM 607 N N . PRO A 1 85 ? -12.103 -16.012 -3.781 1.00 65.62 85 PRO A N 1
ATOM 608 C CA . PRO A 1 85 ? -10.796 -16.579 -4.133 1.00 65.62 85 PRO A CA 1
ATOM 609 C 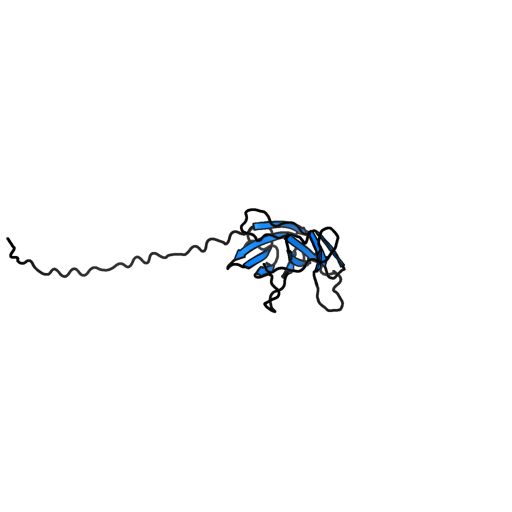C . PRO A 1 85 ? -9.966 -15.724 -5.103 1.00 65.62 85 PRO A C 1
ATOM 611 O O . PRO A 1 85 ? -8.753 -15.917 -5.194 1.00 65.62 85 PRO A O 1
ATOM 614 N N . SER A 1 86 ? -10.616 -14.838 -5.861 1.00 61.97 86 SER A N 1
ATOM 615 C CA . SER A 1 86 ? -9.985 -13.882 -6.774 1.00 61.97 86 SER A CA 1
ATOM 616 C C . SER A 1 86 ? -9.628 -12.548 -6.110 1.00 61.97 86 SER A C 1
ATOM 618 O O . SER A 1 86 ? -8.865 -11.778 -6.694 1.00 61.97 86 SER A O 1
ATOM 620 N N . SER A 1 87 ? -10.112 -12.297 -4.885 1.00 65.50 87 SER A N 1
ATOM 621 C CA . SER A 1 87 ? -9.744 -11.141 -4.070 1.00 65.50 87 SER A CA 1
ATOM 622 C C . SER A 1 87 ? -8.846 -11.541 -2.898 1.00 65.50 87 SER A C 1
ATOM 624 O O . SER A 1 87 ? -8.895 -12.641 -2.347 1.00 65.50 87 SER A O 1
ATOM 626 N N . GLY A 1 88 ? -7.976 -10.624 -2.499 1.00 84.50 88 GLY A N 1
ATOM 627 C CA . GLY A 1 88 ? -7.188 -10.761 -1.285 1.00 84.50 88 GLY A CA 1
ATOM 628 C C . GLY A 1 88 ? -7.223 -9.467 -0.494 1.00 84.50 88 GLY A C 1
ATOM 629 O O . GLY A 1 88 ? -7.681 -8.430 -0.965 1.00 84.50 88 GLY A O 1
ATOM 630 N N . TYR A 1 89 ? -6.637 -9.480 0.701 1.00 90.69 89 TYR A N 1
ATOM 631 C CA . TYR A 1 89 ? -6.434 -8.248 1.474 1.00 90.69 89 TYR A CA 1
ATOM 632 C C . TYR A 1 89 ? -5.377 -7.302 0.871 1.00 90.69 89 TYR A C 1
ATOM 634 O O . TYR A 1 89 ? -4.980 -6.320 1.498 1.00 90.69 89 TYR A O 1
ATOM 642 N N . TYR A 1 90 ? -4.865 -7.619 -0.314 1.00 90.69 90 TYR A N 1
ATOM 643 C CA . TYR A 1 90 ? -3.876 -6.850 -1.047 1.00 90.69 90 TYR A CA 1
ATOM 644 C C . TYR A 1 90 ? -4.021 -7.123 -2.543 1.00 90.69 90 TYR A C 1
ATOM 646 O O . TYR A 1 90 ? -4.637 -8.108 -2.948 1.00 90.69 90 TYR A O 1
ATOM 654 N N . ALA A 1 91 ? -3.400 -6.266 -3.339 1.00 89.81 91 ALA A N 1
ATOM 655 C CA . ALA A 1 91 ? -3.277 -6.416 -4.774 1.00 89.81 91 ALA A CA 1
ATOM 656 C C . ALA A 1 91 ? -1.811 -6.297 -5.191 1.00 89.81 91 ALA A C 1
ATOM 658 O O . ALA A 1 91 ? -0.979 -5.730 -4.472 1.00 89.81 91 ALA A O 1
ATOM 659 N N . SER A 1 92 ? -1.522 -6.862 -6.355 1.00 87.25 92 SER A N 1
ATOM 660 C CA . SER A 1 92 ? -0.210 -6.854 -6.982 1.00 87.25 92 SER A CA 1
ATOM 661 C C . SER A 1 92 ? -0.355 -6.646 -8.484 1.00 87.25 92 SER A C 1
ATOM 663 O O . SER A 1 92 ? -1.347 -7.086 -9.066 1.00 87.25 92 SER A O 1
ATOM 665 N N . GLY A 1 93 ? 0.636 -6.041 -9.121 1.00 86.00 93 GLY A N 1
ATOM 666 C CA . GLY A 1 93 ? 0.669 -5.899 -10.573 1.00 86.00 93 GLY A CA 1
ATOM 667 C C . GLY A 1 93 ? 1.919 -5.169 -11.046 1.00 86.00 93 GLY A C 1
ATOM 668 O O . GLY A 1 93 ? 2.800 -4.908 -10.226 1.00 86.00 93 GLY A O 1
ATOM 669 N N . PRO A 1 94 ? 1.983 -4.816 -12.339 1.00 85.25 94 PRO A N 1
ATOM 670 C CA . PRO A 1 94 ? 3.101 -4.062 -12.885 1.00 85.25 94 PRO A CA 1
ATOM 671 C C . PRO A 1 94 ? 3.305 -2.735 -12.148 1.00 85.25 94 PRO A C 1
ATOM 673 O O . PRO A 1 94 ? 2.354 -2.007 -11.858 1.00 85.25 94 PRO A O 1
ATOM 676 N N . GLY A 1 95 ? 4.558 -2.441 -11.837 1.00 87.50 95 GLY A N 1
ATOM 677 C CA . GLY A 1 95 ? 5.023 -1.200 -11.241 1.00 87.50 95 GLY A CA 1
ATOM 678 C C . GLY A 1 95 ? 5.827 -0.343 -12.230 1.00 87.50 95 GLY A C 1
ATOM 679 O O . GLY A 1 95 ? 6.042 -0.729 -13.378 1.00 87.50 95 GLY A O 1
ATOM 680 N N . PRO A 1 96 ? 6.271 0.848 -11.799 1.00 87.44 96 PRO A N 1
ATOM 681 C CA . PRO A 1 96 ? 7.134 1.731 -12.590 1.00 87.44 96 PRO A CA 1
ATOM 682 C C . PRO A 1 96 ? 8.511 1.108 -12.864 1.00 87.44 96 PRO A C 1
ATOM 684 O O . PRO A 1 96 ? 9.076 0.477 -11.974 1.00 87.44 96 PRO A O 1
ATOM 687 N N . GLY A 1 97 ? 9.101 1.355 -14.032 1.00 85.50 97 GLY A N 1
ATOM 688 C CA . GLY A 1 97 ? 10.495 1.012 -14.343 1.00 85.50 97 GLY A CA 1
ATOM 689 C C . GLY A 1 97 ? 10.816 -0.478 -14.204 1.00 85.50 97 GLY A C 1
ATOM 690 O O . GLY A 1 97 ? 11.676 -0.837 -13.397 1.00 85.50 97 GLY A O 1
ATOM 691 N N . ASP A 1 98 ? 10.084 -1.317 -14.946 1.00 85.12 98 ASP A N 1
ATOM 692 C CA . ASP A 1 98 ? 10.226 -2.784 -14.987 1.00 85.12 98 ASP A CA 1
ATOM 693 C C . ASP A 1 98 ? 10.218 -3.444 -13.594 1.00 85.12 98 ASP A C 1
ATOM 695 O O . ASP A 1 98 ? 10.958 -4.381 -13.302 1.00 85.12 98 ASP A O 1
ATOM 699 N N . SER A 1 99 ? 9.381 -2.921 -12.698 1.00 86.88 99 SER A N 1
ATOM 700 C CA . SER A 1 99 ? 9.160 -3.472 -11.360 1.00 86.88 99 SER A CA 1
ATOM 701 C C . SER A 1 99 ? 7.761 -4.060 -11.230 1.00 86.88 99 SER A C 1
ATOM 703 O O . SER A 1 99 ? 6.902 -3.860 -12.086 1.00 86.88 99 SER A O 1
ATOM 705 N N . ASP A 1 100 ? 7.511 -4.733 -10.114 1.00 88.50 100 ASP A N 1
ATOM 706 C CA . ASP A 1 100 ? 6.169 -5.020 -9.628 1.00 88.50 100 ASP A CA 1
ATOM 707 C C . ASP A 1 100 ? 5.794 -4.052 -8.500 1.00 88.50 100 ASP A C 1
ATOM 709 O O . ASP A 1 100 ? 6.637 -3.466 -7.816 1.00 88.50 100 ASP A O 1
ATOM 713 N N . VAL A 1 101 ? 4.500 -3.907 -8.248 1.00 90.12 101 VAL A N 1
ATOM 714 C CA . VAL A 1 101 ? 3.969 -3.195 -7.091 1.00 90.12 101 VAL A CA 1
ATOM 715 C C . VAL A 1 101 ? 3.060 -4.105 -6.287 1.00 90.12 101 VAL A C 1
ATOM 717 O O . VAL A 1 101 ? 2.236 -4.825 -6.838 1.00 90.12 101 VAL A O 1
ATOM 720 N N . ASN A 1 102 ? 3.179 -4.031 -4.965 1.00 91.81 102 ASN A N 1
ATOM 721 C CA . ASN A 1 102 ? 2.247 -4.632 -4.022 1.00 91.81 102 ASN A CA 1
ATOM 722 C C . ASN A 1 102 ? 1.655 -3.544 -3.137 1.00 91.81 102 ASN A C 1
ATOM 724 O O . ASN A 1 102 ? 2.377 -2.674 -2.651 1.00 91.81 102 ASN A O 1
ATOM 728 N N . TYR A 1 103 ? 0.353 -3.582 -2.896 1.00 94.44 103 TYR A N 1
ATOM 729 C CA . TYR A 1 103 ? -0.322 -2.572 -2.089 1.00 94.44 103 TYR A CA 1
ATOM 730 C C . TYR A 1 103 ? -1.617 -3.115 -1.498 1.00 94.44 103 TYR A C 1
ATOM 732 O O . TYR A 1 103 ? -2.135 -4.154 -1.902 1.00 94.44 103 TYR A O 1
ATOM 740 N N . GLY A 1 104 ? -2.174 -2.398 -0.528 1.00 95.31 104 GLY A N 1
ATOM 741 C CA . GLY A 1 104 ? -3.497 -2.725 -0.019 1.00 95.31 104 GLY A CA 1
ATOM 742 C C . GLY A 1 104 ? -3.900 -1.911 1.202 1.00 95.31 104 GLY A C 1
ATOM 743 O O . GLY A 1 104 ? -3.090 -1.155 1.759 1.00 95.31 104 GLY A O 1
ATOM 744 N N . PRO A 1 105 ? -5.157 -2.063 1.633 1.00 96.56 105 PRO A N 1
ATOM 745 C CA . PRO A 1 105 ? -5.644 -1.469 2.857 1.00 96.56 105 PRO A CA 1
ATOM 746 C C . PRO A 1 105 ? -5.205 -2.272 4.082 1.00 96.56 105 PRO A C 1
ATOM 748 O O . PRO A 1 105 ? -4.871 -3.454 4.029 1.00 96.56 105 PRO A O 1
ATOM 751 N N . LEU A 1 106 ? -5.216 -1.601 5.224 1.00 96.69 106 LEU A N 1
ATOM 752 C CA . LEU A 1 106 ? -4.878 -2.153 6.522 1.00 96.69 106 LEU A CA 1
ATOM 753 C C . LEU A 1 106 ? -5.813 -1.596 7.593 1.00 96.69 106 LEU A C 1
ATOM 755 O O . LEU A 1 106 ? -6.177 -0.415 7.536 1.00 96.69 106 LEU A O 1
ATOM 759 N N . PRO A 1 107 ? -6.162 -2.396 8.617 1.00 95.94 107 PRO A N 1
ATOM 760 C CA . PRO A 1 107 ? -6.900 -1.905 9.771 1.00 95.94 107 PRO A CA 1
ATOM 761 C C . PRO A 1 107 ? -6.248 -0.660 10.375 1.00 95.94 107 PRO A C 1
ATOM 763 O O . PRO A 1 107 ? -5.024 -0.534 10.418 1.00 95.94 107 PRO A O 1
ATOM 766 N N . SER A 1 108 ? -7.054 0.236 10.945 1.00 96.00 108 SER A N 1
ATOM 767 C CA . SER A 1 108 ? -6.577 1.499 11.539 1.00 96.00 108 SER A CA 1
ATOM 768 C C . SER A 1 108 ? -5.460 1.325 12.584 1.00 96.00 108 SER A C 1
ATOM 770 O O . SER A 1 108 ? -4.618 2.209 12.755 1.00 96.00 108 SER A O 1
ATOM 772 N N . ARG A 1 109 ? -5.425 0.168 13.260 1.00 97.00 109 ARG A N 1
ATOM 773 C CA . ARG A 1 109 ? -4.428 -0.196 14.280 1.00 97.00 109 ARG A CA 1
ATOM 774 C C . ARG A 1 109 ? -3.121 -0.770 13.716 1.00 97.00 109 ARG A C 1
ATOM 776 O O . ARG A 1 109 ? -2.151 -0.866 14.466 1.00 97.00 109 ARG A O 1
ATOM 783 N N . ALA A 1 110 ? -3.085 -1.170 12.446 1.00 97.75 110 ALA A N 1
ATOM 784 C CA . ALA A 1 110 ? -1.925 -1.793 11.816 1.00 97.75 110 ALA A CA 1
ATOM 785 C C . ALA A 1 110 ? -0.980 -0.733 11.229 1.00 97.75 110 ALA A C 1
ATOM 787 O O . ALA A 1 110 ? -1.067 -0.369 10.063 1.00 97.75 110 ALA A O 1
ATOM 788 N N . THR A 1 111 ? -0.087 -0.189 12.052 1.00 98.12 111 THR A N 1
ATOM 789 C CA . THR A 1 111 ? 0.850 0.878 11.661 1.00 98.12 111 THR A CA 1
ATOM 790 C C . THR A 1 111 ? 2.001 0.415 10.772 1.00 98.12 111 THR A C 1
ATOM 792 O O . THR A 1 111 ? 2.744 1.252 10.261 1.00 98.12 111 THR A O 1
ATOM 795 N N . GLN A 1 112 ? 2.175 -0.891 10.618 1.00 97.50 112 GLN A N 1
ATOM 796 C CA . GLN A 1 112 ? 3.250 -1.523 9.868 1.00 97.50 112 GLN A CA 1
ATOM 797 C C . GLN A 1 112 ? 2.719 -2.770 9.160 1.00 97.50 112 GLN A C 1
ATOM 799 O O . GLN A 1 112 ? 1.679 -3.316 9.536 1.00 97.50 112 GLN A O 1
ATOM 804 N N . ILE A 1 113 ? 3.466 -3.252 8.174 1.00 95.00 113 ILE A N 1
ATOM 805 C CA . ILE A 1 113 ? 3.213 -4.537 7.531 1.00 95.00 113 ILE A CA 1
ATOM 806 C C . ILE A 1 113 ? 4.525 -5.283 7.347 1.00 95.00 113 ILE A C 1
ATOM 808 O O . ILE A 1 113 ? 5.519 -4.696 6.927 1.00 95.00 113 ILE A O 1
ATOM 812 N N . ARG A 1 114 ? 4.543 -6.569 7.691 1.00 93.38 114 ARG A N 1
ATOM 813 C CA . ARG A 1 114 ? 5.663 -7.448 7.361 1.00 93.38 114 ARG A CA 1
ATOM 814 C C . ARG A 1 114 ? 5.353 -8.160 6.054 1.00 93.38 114 ARG A C 1
ATOM 816 O O . ARG A 1 114 ? 4.314 -8.804 5.957 1.00 93.38 114 ARG A O 1
ATOM 823 N N . VAL A 1 115 ? 6.239 -8.047 5.073 1.00 87.81 115 VAL A N 1
ATOM 824 C CA . VAL A 1 115 ? 6.117 -8.730 3.774 1.00 87.81 115 VAL A CA 1
ATOM 825 C C . VAL A 1 115 ? 6.873 -10.065 3.787 1.00 87.81 115 VAL A C 1
ATOM 827 O O . VAL A 1 115 ? 7.510 -10.412 4.785 1.00 87.81 115 VAL A O 1
ATOM 830 N N . ALA A 1 116 ? 6.803 -10.851 2.707 1.00 80.88 116 ALA A N 1
ATOM 831 C CA . ALA A 1 116 ? 7.325 -12.224 2.702 1.00 80.88 116 ALA A CA 1
ATOM 832 C C . ALA A 1 116 ? 8.846 -12.322 2.927 1.00 80.88 116 ALA A C 1
ATOM 834 O O . ALA A 1 116 ? 9.314 -13.266 3.564 1.00 80.88 116 ALA A O 1
ATOM 835 N N . THR A 1 117 ? 9.613 -11.305 2.525 1.00 79.56 117 THR A N 1
ATOM 836 C CA . THR A 1 117 ? 11.052 -11.181 2.831 1.00 79.56 117 THR A CA 1
ATOM 837 C C . THR A 1 117 ? 11.350 -10.872 4.301 1.00 79.56 117 THR A C 1
ATOM 839 O O . THR A 1 117 ? 12.509 -10.747 4.687 1.00 79.56 117 THR A O 1
ATOM 842 N N . LYS A 1 118 ? 10.316 -10.761 5.146 1.00 83.81 118 LYS A N 1
ATOM 843 C CA . LYS A 1 118 ? 10.357 -10.306 6.545 1.00 83.81 118 LYS A CA 1
ATOM 844 C C . LYS A 1 118 ? 10.721 -8.834 6.725 1.00 83.81 118 LYS A C 1
ATOM 846 O O . LYS A 1 118 ? 10.801 -8.380 7.868 1.00 83.81 118 LYS A O 1
ATOM 851 N N .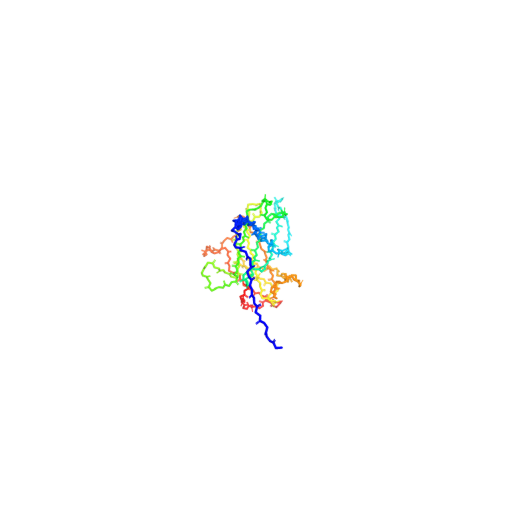 GLU A 1 119 ? 10.880 -8.089 5.635 1.00 88.06 119 GLU A N 1
ATOM 852 C CA . GLU A 1 119 ? 10.973 -6.637 5.682 1.00 88.06 119 GLU A CA 1
ATOM 853 C C . GLU A 1 119 ? 9.699 -6.047 6.301 1.00 88.06 119 GLU A C 1
ATOM 855 O O . GLU A 1 119 ? 8.594 -6.558 6.098 1.00 88.06 119 GLU A O 1
ATOM 860 N N . ILE A 1 120 ? 9.867 -4.994 7.103 1.00 92.69 120 ILE A N 1
ATOM 861 C CA . ILE A 1 120 ? 8.769 -4.286 7.760 1.00 92.69 120 ILE A CA 1
ATOM 862 C C . ILE A 1 120 ? 8.620 -2.919 7.104 1.00 92.69 120 ILE A C 1
ATOM 864 O O . ILE A 1 120 ? 9.489 -2.060 7.242 1.00 92.69 120 ILE A O 1
ATOM 868 N N . LEU A 1 121 ? 7.484 -2.710 6.446 1.00 94.38 121 LEU A N 1
ATOM 869 C CA . LEU A 1 121 ? 7.148 -1.465 5.770 1.00 94.38 121 LEU A CA 1
ATOM 870 C C . LEU A 1 121 ? 6.200 -0.617 6.632 1.00 94.38 121 LEU A C 1
ATOM 872 O O . LEU A 1 121 ? 5.339 -1.160 7.338 1.00 94.38 121 LEU A O 1
ATOM 876 N N . PRO A 1 122 ? 6.320 0.721 6.594 1.00 97.19 122 PRO A N 1
ATOM 877 C CA . PRO A 1 122 ? 5.402 1.605 7.297 1.00 97.19 122 PRO A CA 1
ATOM 878 C C . PRO A 1 122 ? 4.037 1.659 6.598 1.00 97.19 122 PRO A C 1
ATOM 880 O O . PRO A 1 122 ? 3.954 1.806 5.380 1.00 97.19 122 PRO A O 1
ATOM 883 N N . ALA A 1 123 ? 2.958 1.643 7.381 1.00 97.62 123 ALA A N 1
ATOM 884 C CA . ALA A 1 123 ? 1.612 1.915 6.886 1.00 97.62 123 ALA A CA 1
ATOM 885 C C . ALA A 1 123 ? 1.215 3.372 7.161 1.00 97.62 123 ALA A C 1
ATOM 887 O O . ALA A 1 123 ? 1.387 3.883 8.275 1.00 97.62 123 ALA A O 1
ATOM 888 N N . LYS A 1 124 ? 0.602 4.038 6.184 1.00 98.06 124 LYS A N 1
ATOM 889 C CA . LYS A 1 124 ? 0.134 5.430 6.284 1.00 98.06 124 LYS A CA 1
ATOM 890 C C . LYS A 1 124 ? -1.389 5.472 6.459 1.00 98.06 124 LYS A C 1
ATOM 892 O O . LYS A 1 124 ? -2.070 4.634 5.885 1.00 98.06 124 LYS A O 1
ATOM 897 N N . PRO A 1 125 ? -1.955 6.391 7.259 1.00 97.50 125 PRO A N 1
ATOM 898 C CA . PRO A 1 125 ? -3.408 6.499 7.394 1.00 97.50 125 PRO A CA 1
ATOM 899 C C . PRO A 1 125 ? -4.060 6.927 6.077 1.00 97.50 125 PRO A C 1
ATOM 901 O O . PRO A 1 125 ? -3.479 7.720 5.335 1.00 97.50 125 PRO A O 1
ATOM 904 N N . PHE A 1 126 ? -5.281 6.453 5.815 1.00 96.50 126 PHE A N 1
ATOM 905 C CA . PHE A 1 126 ? -6.090 7.044 4.750 1.00 96.50 126 PHE A CA 1
ATOM 906 C C . PHE A 1 126 ? -6.382 8.525 5.057 1.00 96.50 126 PHE A C 1
ATOM 908 O O . PHE A 1 126 ? -6.597 8.873 6.224 1.00 96.50 126 PHE A O 1
ATOM 915 N N . PRO A 1 127 ? -6.412 9.410 4.040 1.00 93.25 127 PRO A N 1
ATOM 916 C CA . PRO A 1 127 ? -6.813 10.799 4.228 1.00 93.25 127 PRO A CA 1
ATOM 917 C C . PRO A 1 127 ? -8.231 10.910 4.807 1.00 93.25 127 PRO A C 1
ATOM 919 O O . PRO A 1 127 ? -9.179 10.318 4.288 1.00 93.25 127 PRO A O 1
ATOM 922 N N . ALA A 1 128 ? -8.392 11.698 5.872 1.00 83.81 128 ALA A N 1
ATOM 923 C CA . ALA A 1 128 ? -9.698 11.937 6.481 1.00 83.81 128 ALA A CA 1
ATOM 924 C C . ALA A 1 128 ? -10.634 12.724 5.540 1.00 83.81 128 ALA A C 1
ATOM 926 O O . ALA A 1 128 ? -10.187 13.535 4.730 1.00 83.81 128 ALA A O 1
ATOM 927 N N . GLY A 1 129 ? -11.949 12.510 5.674 1.00 75.44 129 GLY A N 1
ATOM 928 C CA . GLY A 1 129 ? -12.970 13.306 4.975 1.00 75.44 129 GLY A CA 1
ATOM 929 C C . GLY A 1 129 ? -13.127 13.014 3.477 1.00 75.44 129 GLY A C 1
ATOM 930 O O . GLY A 1 129 ? -13.754 13.796 2.771 1.00 75.44 129 GLY A O 1
ATOM 931 N N . ARG A 1 130 ? -12.576 11.900 2.981 1.00 80.44 130 ARG A N 1
ATOM 932 C CA . ARG A 1 130 ? -12.590 11.517 1.555 1.00 80.44 130 ARG A CA 1
ATOM 933 C C . ARG A 1 130 ? -13.483 10.317 1.235 1.00 80.44 130 ARG A C 1
ATOM 935 O O . ARG A 1 130 ? -13.261 9.643 0.240 1.00 80.44 130 ARG A O 1
ATOM 942 N N . GLN A 1 131 ? -14.461 10.032 2.098 1.00 86.94 131 GLN A N 1
ATOM 943 C CA . GLN A 1 131 ? -15.358 8.866 1.995 1.00 86.94 131 GLN A CA 1
ATOM 944 C C . GLN A 1 131 ? -14.632 7.507 2.000 1.00 86.94 131 GLN A C 1
ATOM 946 O O . GLN A 1 131 ? -15.247 6.477 1.764 1.00 86.94 131 GLN A O 1
ATOM 951 N N . LEU A 1 132 ? -13.335 7.491 2.310 1.00 92.31 132 LEU A N 1
ATOM 952 C CA . LEU A 1 132 ? -12.570 6.267 2.498 1.00 92.31 132 LEU A CA 1
ATOM 953 C C . LEU A 1 132 ? -12.878 5.654 3.874 1.00 92.31 132 LEU A C 1
ATOM 955 O O . LEU A 1 132 ? -13.140 6.395 4.832 1.00 92.31 132 LEU A O 1
ATOM 959 N N . PRO A 1 133 ? -12.816 4.319 4.000 1.00 92.31 133 PRO A N 1
ATOM 960 C CA . PRO A 1 133 ? -13.016 3.636 5.266 1.00 92.31 133 PRO A CA 1
ATOM 961 C C . PRO A 1 133 ? -11.929 4.030 6.268 1.00 92.31 133 PRO A C 1
ATOM 963 O O . PRO A 1 133 ? -10.806 4.398 5.911 1.00 92.31 133 PRO A O 1
ATOM 966 N N . ALA A 1 134 ? -12.250 3.923 7.558 1.00 92.94 134 ALA A N 1
ATOM 967 C CA . ALA A 1 134 ? -11.251 4.096 8.600 1.00 92.94 134 ALA A CA 1
ATOM 968 C C . ALA A 1 134 ? -10.183 3.003 8.464 1.00 92.94 134 ALA A C 1
ATOM 970 O O . ALA A 1 134 ? -10.461 1.814 8.619 1.00 92.94 134 ALA A O 1
ATOM 971 N N . GLY A 1 135 ? -8.949 3.410 8.195 1.00 95.62 135 GLY A N 1
ATOM 972 C CA . GLY A 1 135 ? -7.892 2.463 7.895 1.00 95.62 135 GLY A CA 1
ATOM 973 C C . GLY A 1 135 ? -6.577 3.134 7.557 1.00 95.62 135 GLY A C 1
ATOM 974 O O . GLY A 1 135 ? -6.364 4.334 7.763 1.00 95.62 135 GLY A O 1
ATOM 975 N N . ARG A 1 136 ? -5.673 2.307 7.064 1.00 97.88 136 ARG A N 1
ATOM 976 C CA . ARG A 1 136 ? -4.343 2.669 6.606 1.00 97.88 136 ARG A CA 1
ATOM 977 C C . ARG A 1 136 ? -4.098 1.982 5.272 1.00 97.88 136 ARG A C 1
ATOM 979 O O . ARG A 1 136 ? -4.846 1.094 4.886 1.00 97.88 136 ARG A O 1
ATOM 986 N N . PHE A 1 137 ? -3.035 2.371 4.599 1.00 97.62 137 PHE A N 1
ATOM 987 C CA . PHE A 1 137 ? -2.554 1.722 3.396 1.00 97.62 137 PHE A CA 1
ATOM 988 C C . PHE A 1 137 ? -1.052 1.506 3.486 1.00 97.62 137 PHE A C 1
ATOM 990 O O . PHE A 1 137 ? -0.344 2.154 4.266 1.00 97.62 137 PHE A O 1
ATOM 997 N N . TRP A 1 138 ? -0.573 0.601 2.653 1.00 97.06 138 TRP A N 1
ATOM 998 C CA . TRP A 1 138 ? 0.838 0.351 2.419 1.00 97.06 138 TRP A CA 1
ATOM 999 C C . TRP A 1 138 ? 1.057 0.170 0.920 1.00 97.06 138 TRP A C 1
ATOM 1001 O O . TRP A 1 138 ? 0.111 -0.070 0.166 1.00 97.06 138 TRP A O 1
ATOM 1011 N N . ILE A 1 139 ? 2.306 0.316 0.504 1.00 95.12 139 ILE A N 1
ATOM 1012 C CA . ILE A 1 139 ? 2.748 0.070 -0.862 1.00 95.12 139 ILE A CA 1
ATOM 1013 C C . ILE A 1 139 ? 4.214 -0.352 -0.828 1.00 95.12 139 ILE A C 1
ATOM 1015 O O . ILE A 1 139 ? 4.986 0.148 -0.008 1.00 95.12 139 ILE A O 1
ATOM 1019 N N . GLN A 1 140 ? 4.576 -1.268 -1.712 1.00 93.25 140 GLN A N 1
ATOM 1020 C CA . GLN A 1 140 ? 5.925 -1.750 -1.936 1.00 93.25 140 GLN A CA 1
ATOM 1021 C C . GLN A 1 140 ? 6.172 -1.786 -3.439 1.00 93.25 140 GLN A C 1
ATOM 1023 O O . GLN A 1 140 ? 5.415 -2.429 -4.157 1.00 93.25 140 GLN A O 1
ATOM 1028 N N . ILE A 1 141 ? 7.236 -1.129 -3.890 1.00 91.00 141 ILE A N 1
ATOM 1029 C CA . ILE A 1 141 ? 7.786 -1.344 -5.229 1.00 91.00 141 ILE A CA 1
ATOM 1030 C C . ILE A 1 141 ? 8.810 -2.473 -5.116 1.00 91.00 141 ILE A C 1
ATOM 1032 O O . ILE A 1 141 ? 9.673 -2.428 -4.236 1.00 91.00 141 ILE A O 1
ATOM 1036 N N . VAL A 1 142 ? 8.672 -3.491 -5.955 1.00 88.25 142 VAL A N 1
ATOM 1037 C CA . VAL A 1 142 ? 9.450 -4.728 -5.942 1.00 88.25 142 VAL A CA 1
ATOM 1038 C C . VAL A 1 142 ? 10.268 -4.794 -7.232 1.00 88.25 142 VAL A C 1
ATOM 1040 O O . VAL A 1 142 ? 9.691 -4.987 -8.296 1.00 88.25 142 VAL A O 1
ATOM 1043 N N . PRO A 1 143 ? 11.594 -4.606 -7.164 1.00 87.88 143 PRO A N 1
ATOM 1044 C CA . PRO A 1 143 ? 12.482 -4.797 -8.310 1.00 87.88 143 PRO A CA 1
ATOM 1045 C C . PRO A 1 143 ? 12.332 -6.189 -8.949 1.00 87.88 143 PRO A C 1
ATOM 1047 O O . PRO A 1 143 ? 12.037 -7.152 -8.243 1.00 87.88 143 PRO A O 1
ATOM 1050 N N . GLU A 1 144 ? 12.611 -6.323 -10.248 1.00 81.88 144 GLU A N 1
ATOM 1051 C CA . GLU A 1 144 ? 12.578 -7.618 -10.956 1.00 81.88 144 GLU A CA 1
ATOM 1052 C C . GLU A 1 144 ? 13.503 -8.674 -10.316 1.00 81.88 144 GLU A C 1
ATOM 1054 O O . GLU A 1 144 ? 13.180 -9.860 -10.264 1.00 81.88 144 GLU A O 1
ATOM 1059 N N . ASP A 1 145 ? 14.643 -8.247 -9.764 1.00 81.75 145 ASP A N 1
ATOM 1060 C CA . ASP A 1 145 ? 15.629 -9.112 -9.106 1.00 81.75 145 ASP A CA 1
ATOM 1061 C C . ASP A 1 145 ? 15.317 -9.394 -7.625 1.00 81.75 145 ASP A C 1
ATOM 1063 O O . ASP A 1 145 ? 16.142 -9.962 -6.898 1.00 81.75 145 ASP A O 1
ATOM 1067 N N . TRP A 1 146 ? 14.125 -9.016 -7.153 1.00 78.31 146 TRP A N 1
ATOM 1068 C CA . TRP A 1 146 ? 13.761 -9.173 -5.754 1.00 78.31 146 TRP A CA 1
ATOM 1069 C C . TRP A 1 146 ? 13.633 -10.651 -5.351 1.00 78.31 146 TRP A C 1
ATOM 1071 O O . TRP A 1 146 ? 13.038 -11.453 -6.075 1.00 78.31 146 TRP A O 1
ATOM 1081 N N . PRO A 1 147 ? 14.127 -11.047 -4.161 1.00 73.19 147 PRO A N 1
ATOM 1082 C CA . PRO A 1 147 ? 14.046 -12.432 -3.717 1.00 73.19 147 PRO A CA 1
ATOM 1083 C C . PRO A 1 147 ? 12.593 -12.912 -3.598 1.00 73.19 147 PRO A C 1
ATOM 1085 O O . PRO A 1 147 ? 11.849 -12.466 -2.719 1.00 73.19 147 PRO A O 1
ATOM 1088 N N . VAL A 1 148 ? 12.206 -13.872 -4.439 1.00 67.75 148 VAL A N 1
ATOM 1089 C CA . VAL A 1 148 ? 10.910 -14.552 -4.339 1.00 67.75 148 VAL A CA 1
ATOM 1090 C C . VAL A 1 148 ? 11.029 -15.715 -3.346 1.00 67.75 148 VAL A C 1
ATOM 1092 O O . VAL A 1 148 ? 11.966 -16.515 -3.444 1.00 67.75 148 VAL A O 1
ATOM 1095 N N . PRO A 1 149 ? 10.116 -15.844 -2.368 1.00 64.81 149 PRO A N 1
ATOM 1096 C CA . PRO A 1 149 ? 10.095 -16.998 -1.481 1.00 64.81 149 PRO A CA 1
ATOM 1097 C C . PRO A 1 149 ? 9.935 -18.317 -2.255 1.00 64.81 149 PRO A C 1
ATOM 1099 O O . PRO A 1 149 ? 9.282 -18.386 -3.294 1.00 64.81 149 PRO A O 1
ATOM 1102 N N . ALA A 1 150 ? 10.501 -19.399 -1.712 1.00 58.28 150 ALA A N 1
ATOM 1103 C CA . ALA A 1 150 ? 10.502 -20.722 -2.347 1.00 58.28 150 ALA A CA 1
ATOM 1104 C C . ALA A 1 150 ? 9.099 -21.327 -2.574 1.00 58.28 150 ALA A C 1
ATOM 1106 O O . ALA A 1 150 ? 8.969 -22.301 -3.310 1.00 58.28 150 ALA A O 1
ATOM 1107 N N . ASP A 1 151 ? 8.057 -20.777 -1.944 1.00 57.22 151 ASP A N 1
ATOM 1108 C CA . ASP A 1 151 ? 6.661 -21.189 -2.128 1.00 57.22 151 ASP A CA 1
ATOM 1109 C C . ASP A 1 151 ? 5.990 -20.539 -3.357 1.00 57.22 151 ASP A C 1
ATOM 1111 O O . ASP A 1 151 ? 4.804 -20.768 -3.601 1.00 57.22 151 ASP A O 1
ATOM 1115 N N . GLY A 1 152 ? 6.735 -19.739 -4.131 1.00 50.22 152 GLY A N 1
ATOM 1116 C CA . GLY A 1 152 ? 6.259 -19.071 -5.342 1.00 50.22 152 GLY A CA 1
ATOM 1117 C C . GLY A 1 152 ? 5.255 -17.947 -5.078 1.00 50.22 152 GLY A C 1
ATOM 1118 O O . GLY A 1 152 ? 4.774 -17.328 -6.026 1.00 50.22 152 GLY A O 1
ATOM 1119 N N . ARG A 1 153 ? 4.928 -17.658 -3.812 1.00 56.03 153 ARG A N 1
ATOM 1120 C CA . ARG A 1 153 ? 4.091 -16.518 -3.446 1.00 56.03 153 ARG A CA 1
ATOM 1121 C C . ARG A 1 153 ? 4.999 -15.323 -3.236 1.00 56.03 153 ARG A C 1
ATOM 1123 O O . ARG A 1 153 ? 5.750 -15.273 -2.268 1.00 56.03 153 ARG A O 1
ATOM 1130 N N . ALA A 1 154 ? 4.882 -14.328 -4.110 1.00 54.66 154 ALA A N 1
ATOM 1131 C CA . ALA A 1 154 ? 5.643 -13.089 -3.976 1.00 54.66 154 ALA A CA 1
ATOM 1132 C C . ALA A 1 154 ? 5.400 -12.410 -2.613 1.00 54.66 154 ALA A C 1
ATOM 1134 O O . ALA A 1 154 ? 6.320 -11.819 -2.048 1.00 54.66 154 ALA A O 1
ATOM 1135 N N . ILE A 1 155 ? 4.193 -12.549 -2.037 1.00 66.19 155 ILE A N 1
ATOM 1136 C CA . ILE A 1 155 ? 3.835 -11.930 -0.758 1.00 66.19 155 ILE A CA 1
ATOM 1137 C C . ILE A 1 155 ? 2.888 -12.772 0.117 1.00 66.19 155 ILE A C 1
ATOM 1139 O O . ILE A 1 155 ? 1.946 -13.414 -0.337 1.00 66.19 155 ILE A O 1
ATOM 1143 N N . THR A 1 156 ? 3.126 -12.720 1.429 1.00 74.94 156 THR A N 1
ATOM 1144 C CA . THR A 1 156 ? 2.157 -13.057 2.484 1.00 74.94 156 THR A CA 1
ATOM 1145 C C . THR A 1 156 ? 2.227 -11.929 3.512 1.00 74.94 156 THR A C 1
ATOM 1147 O O . THR A 1 156 ? 3.007 -12.016 4.463 1.00 74.94 156 THR A O 1
ATOM 1150 N N . PRO A 1 157 ? 1.521 -10.812 3.274 1.00 82.62 157 PRO A N 1
ATOM 1151 C CA . PRO A 1 157 ? 1.601 -9.667 4.157 1.00 82.62 157 PRO A CA 1
ATOM 1152 C C . PRO A 1 157 ? 1.010 -9.987 5.537 1.00 82.62 157 PRO A C 1
ATOM 1154 O O . PRO A 1 157 ? 0.045 -10.735 5.680 1.00 82.62 157 PRO A O 1
ATOM 1157 N N . GLU A 1 158 ? 1.620 -9.428 6.575 1.00 92.81 158 GLU A N 1
ATOM 1158 C CA . GLU A 1 158 ? 1.221 -9.609 7.969 1.00 92.81 158 GLU A CA 1
ATOM 1159 C C . GLU A 1 158 ? 1.071 -8.222 8.618 1.00 92.81 158 GLU A C 1
ATOM 1161 O O . GLU A 1 158 ? 2.081 -7.556 8.869 1.00 92.81 158 GLU A O 1
ATOM 1166 N N . PRO A 1 159 ? -0.161 -7.752 8.890 1.00 95.50 159 PRO A N 1
ATOM 1167 C CA . PRO A 1 159 ? -0.402 -6.463 9.530 1.00 95.50 159 PRO A CA 1
ATOM 1168 C C . PRO A 1 159 ? 0.148 -6.442 10.955 1.00 95.50 159 PRO A C 1
ATOM 1170 O O . PRO A 1 159 ? -0.141 -7.335 11.756 1.00 95.50 159 PRO A O 1
ATOM 1173 N N . LEU A 1 160 ? 0.892 -5.395 11.303 1.00 97.38 160 LEU A N 1
ATOM 1174 C CA . LEU A 1 160 ? 1.506 -5.218 12.617 1.00 97.38 160 LEU A CA 1
ATOM 1175 C C . LEU A 1 160 ? 1.092 -3.882 13.238 1.00 97.38 160 LEU A C 1
ATOM 1177 O O . LEU A 1 160 ? 0.987 -2.861 12.558 1.00 97.38 160 LEU A O 1
ATOM 1181 N N . ASN A 1 161 ? 0.880 -3.866 14.552 1.00 97.31 161 ASN A N 1
ATOM 1182 C CA . ASN A 1 161 ? 0.699 -2.629 15.308 1.00 97.31 161 ASN A CA 1
ATOM 1183 C C . ASN A 1 161 ? 2.052 -1.978 15.660 1.00 97.31 161 ASN A C 1
ATOM 1185 O O . ASN A 1 161 ? 3.117 -2.503 15.343 1.00 97.31 161 ASN A O 1
ATOM 1189 N N . ALA A 1 162 ? 2.012 -0.857 16.383 1.00 96.06 162 ALA A N 1
ATOM 1190 C CA . ALA A 1 162 ? 3.211 -0.094 16.739 1.00 96.06 162 ALA A CA 1
ATOM 1191 C C . ALA A 1 162 ? 4.202 -0.846 17.651 1.00 96.06 162 ALA A C 1
ATOM 1193 O O . ALA A 1 162 ? 5.362 -0.458 17.726 1.00 96.06 162 ALA A O 1
ATOM 1194 N N . SER A 1 163 ? 3.769 -1.909 18.341 1.00 96.88 163 SER A N 1
ATOM 1195 C CA . SER A 1 163 ? 4.644 -2.776 19.141 1.00 96.88 163 SER A CA 1
ATOM 1196 C C . SER A 1 163 ? 5.108 -4.030 18.391 1.00 96.88 163 SER A C 1
ATOM 1198 O O . SER A 1 163 ? 5.694 -4.922 19.000 1.00 96.88 163 SER A O 1
ATOM 1200 N N . GLY A 1 164 ? 4.837 -4.125 17.085 1.00 95.00 164 GLY A N 1
ATOM 1201 C CA . GLY A 1 164 ? 5.209 -5.268 16.251 1.00 95.00 164 GLY A CA 1
ATOM 1202 C C . GLY A 1 164 ? 4.328 -6.504 16.455 1.00 95.00 164 GLY A C 1
ATOM 1203 O O . GLY A 1 164 ? 4.684 -7.594 16.00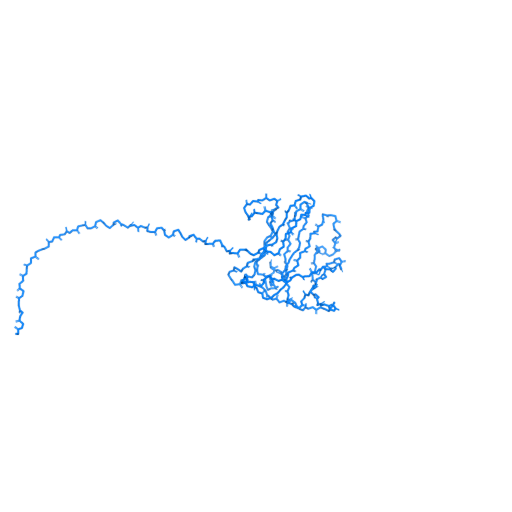6 1.00 95.00 164 GLY A O 1
ATOM 1204 N N . ARG A 1 165 ? 3.181 -6.373 17.136 1.00 97.19 165 ARG A N 1
ATOM 1205 C CA . ARG A 1 165 ? 2.221 -7.472 17.310 1.00 97.19 165 ARG A CA 1
ATOM 1206 C C . ARG A 1 165 ? 1.283 -7.554 16.113 1.00 97.19 165 ARG A C 1
ATOM 1208 O O . ARG A 1 165 ? 0.819 -6.527 15.622 1.00 97.19 165 ARG A O 1
ATOM 1215 N N . ARG A 1 166 ? 0.943 -8.786 15.726 1.00 96.50 166 ARG A N 1
ATOM 1216 C CA . ARG A 1 166 ? -0.044 -9.090 14.682 1.00 96.50 166 ARG A CA 1
ATOM 1217 C C . ARG A 1 166 ? -1.380 -8.400 14.938 1.00 96.50 166 ARG A C 1
ATOM 1219 O O . ARG A 1 166 ? -1.891 -8.419 16.059 1.00 96.50 166 ARG A O 1
ATOM 1226 N N . VAL A 1 167 ? -1.948 -7.847 13.875 1.00 96.06 167 VAL A N 1
ATOM 1227 C CA . VAL A 1 167 ? -3.308 -7.312 13.811 1.00 96.06 167 VAL A CA 1
ATOM 1228 C C . VAL A 1 167 ? -4.081 -8.163 12.810 1.00 96.06 167 VAL A C 1
ATOM 1230 O O . VAL A 1 167 ? -3.575 -8.467 11.734 1.00 96.06 167 VAL A O 1
ATOM 1233 N N . ALA A 1 168 ? -5.289 -8.586 13.177 1.00 93.62 168 ALA A N 1
ATOM 1234 C CA . ALA A 1 168 ? -6.153 -9.312 12.255 1.00 93.62 168 ALA A CA 1
ATOM 1235 C C . ALA A 1 168 ? -6.546 -8.409 11.082 1.00 93.62 168 ALA A C 1
ATOM 1237 O O . ALA A 1 168 ? -6.768 -7.213 11.276 1.00 93.62 168 ALA A O 1
ATOM 1238 N N . TYR A 1 169 ? -6.650 -8.988 9.891 1.00 89.62 169 TYR A N 1
ATOM 1239 C CA . TYR A 1 169 ? -7.238 -8.302 8.750 1.00 89.62 169 TYR A CA 1
ATOM 1240 C C . TYR A 1 169 ? -8.699 -7.915 9.016 1.00 89.62 169 TYR A C 1
ATOM 1242 O O . TYR A 1 169 ? -9.364 -8.486 9.883 1.00 89.62 169 TYR A O 1
ATOM 1250 N N . GLN A 1 170 ? -9.171 -6.924 8.267 1.00 91.00 170 GLN A N 1
ATOM 1251 C CA . GLN A 1 170 ? -10.573 -6.531 8.201 1.00 91.00 170 GLN A CA 1
ATOM 1252 C C . GLN A 1 170 ? -10.965 -6.414 6.728 1.00 91.00 170 GLN A C 1
ATOM 1254 O O . GLN A 1 170 ? -10.095 -6.168 5.891 1.00 91.00 170 GLN A O 1
ATOM 1259 N N . ASP A 1 171 ? -12.255 -6.539 6.448 1.00 91.38 171 ASP A N 1
ATOM 1260 C CA . ASP A 1 171 ? -12.803 -6.327 5.110 1.00 91.38 171 ASP A CA 1
ATOM 1261 C C . ASP A 1 171 ? -12.857 -4.825 4.784 1.00 91.38 171 ASP A C 1
ATOM 1263 O O . ASP A 1 171 ? -13.068 -3.996 5.684 1.00 91.38 171 ASP A O 1
ATOM 1267 N N . PHE A 1 172 ? -12.676 -4.483 3.507 1.00 88.12 172 PHE A N 1
ATOM 1268 C CA . PHE A 1 172 ? -12.668 -3.110 2.998 1.00 88.12 172 PHE A CA 1
ATOM 1269 C C . PHE A 1 172 ? -13.416 -2.957 1.675 1.00 88.12 172 PHE A C 1
ATOM 1271 O O . PHE A 1 172 ? -13.259 -3.826 0.789 1.00 88.12 172 PHE A O 1
#

Secondary structure (DSSP, 8-state):
----------------------------PPP-PEEEEEEEETTEEEEEEEEEETTEEEEEEE-SSSTTS-SS--EEEE---SSSTT--SSEEEE-SSSEEEEEEEE-TT--EEE-TTS-EEEPEEPPTTSSPPS-EEEEEEEETT----TTS-S---EEE-TTS-B------

Radius of gyration: 26.96 Å; chains: 1; bounding box: 97×46×55 Å

Foldseek 3Di:
DDDDDDDDDDDDDPDPPPPPPPPCPVPPPPFDWDWPDKDDDPRFIKTKIWGDDPNWIKIWIAGPDDNVDHPWPIFIDIKQDPPDVVHHQKTKDTDHPQWIKIKHWAALQQQWKQWPVRDIFGWAFDDPPRPDDGTTMTMDTGHPPHDADPVNDNTDIFGAGPVRDTDDGDID

pLDDT: mean 77.95, std 19.52, range [38.5, 98.12]

Sequence (172 aa):
MNVSRPARPRAVAVAAVALLAAGCSGYLQPTPRTLLTSGVYQGESWSLYAWQQDGQLCMEVDGPGDPTASGVPSAGACGFDQKDPSSGYYASGPGPGDSDVNYGPLPSRATQIRVATKEILPAKPFPAGRQLPAGRFWIQIVPEDWPVPADGRAITPEPLNASGRRVAYQDF

Organism: NCBI:txid3238631